Protein AF-A0A840SDU9-F1 (afdb_monomer)

Solvent-accessible surface area (backbone atoms only — not comparable to full-atom values): 4892 Å² total; per-residue (Å²): 114,55,67,61,45,43,54,52,16,51,52,32,31,54,51,10,48,53,32,27,52,52,8,48,55,42,49,67,44,90,88,57,55,72,67,46,37,51,50,10,50,51,36,24,52,50,8,48,54,37,26,53,51,13,51,48,40,54,75,46,48,86,68,77,46,76,64,54,60,53,49,53,51,49,54,51,51,51,52,51,53,48,53,52,50,52,51,53,54,53,52,67,74,77,108

Structure (mmCIF, N/CA/C/O backbone):
data_AF-A0A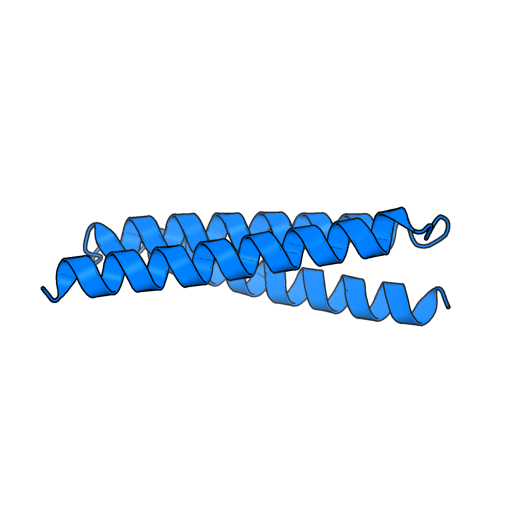840SDU9-F1
#
_entry.id   AF-A0A840SDU9-F1
#
loop_
_atom_site.group_PDB
_atom_site.id
_atom_site.type_symbol
_atom_site.label_atom_id
_atom_site.label_alt_id
_atom_site.label_comp_id
_atom_site.label_asym_id
_atom_site.label_entity_id
_atom_site.label_seq_id
_atom_site.pdbx_PDB_ins_code
_atom_site.Cartn_x
_atom_site.Cartn_y
_atom_site.Cartn_z
_atom_site.occupancy
_atom_site.B_iso_or_equiv
_atom_site.auth_seq_id
_atom_site.auth_comp_id
_atom_site.auth_asym_id
_atom_site.auth_atom_id
_atom_site.pdbx_PDB_model_num
ATOM 1 N N . MET A 1 1 ? 15.852 7.644 -15.940 1.00 60.84 1 MET A N 1
ATOM 2 C CA . MET A 1 1 ? 14.421 7.844 -15.606 1.00 60.84 1 MET A CA 1
ATOM 3 C C . MET A 1 1 ? 13.878 6.665 -14.803 1.00 60.84 1 MET A C 1
ATOM 5 O O . MET A 1 1 ? 13.479 6.883 -13.670 1.00 60.84 1 MET A O 1
ATOM 9 N N . ALA A 1 2 ? 13.997 5.431 -15.309 1.00 63.16 2 ALA A N 1
ATOM 10 C CA . ALA A 1 2 ? 13.551 4.200 -14.641 1.00 63.16 2 ALA A CA 1
ATOM 11 C C . ALA A 1 2 ? 14.000 4.044 -13.170 1.00 63.16 2 ALA A C 1
ATOM 13 O O . ALA A 1 2 ? 13.183 3.707 -12.320 1.00 63.16 2 ALA A O 1
ATOM 14 N N . LEU A 1 3 ? 15.258 4.369 -12.837 1.00 70.69 3 LEU A N 1
ATOM 15 C CA . LEU A 1 3 ? 15.775 4.272 -11.460 1.00 70.69 3 LEU A CA 1
ATOM 16 C C . LEU A 1 3 ? 14.961 5.102 -10.447 1.00 70.69 3 LEU A C 1
ATOM 18 O O . LEU A 1 3 ? 14.681 4.633 -9.350 1.00 70.69 3 LEU A O 1
ATOM 22 N N . LYS A 1 4 ? 14.537 6.317 -10.825 1.00 70.38 4 LYS A N 1
ATOM 23 C CA . LYS A 1 4 ? 13.759 7.204 -9.942 1.00 70.38 4 LYS A CA 1
ATOM 24 C C . LYS A 1 4 ? 12.374 6.630 -9.642 1.00 70.38 4 LYS A C 1
ATOM 26 O O . LYS A 1 4 ? 11.889 6.780 -8.526 1.00 70.38 4 LYS A O 1
ATOM 31 N N . ILE A 1 5 ? 11.764 5.953 -10.616 1.00 71.38 5 ILE A N 1
ATOM 32 C CA . ILE A 1 5 ? 10.463 5.308 -10.422 1.00 71.38 5 ILE A CA 1
ATOM 33 C C . ILE A 1 5 ? 10.596 4.085 -9.531 1.00 71.38 5 ILE A C 1
ATOM 35 O O . ILE A 1 5 ? 9.824 3.960 -8.595 1.00 71.38 5 ILE A O 1
ATOM 39 N N . ILE A 1 6 ? 11.620 3.255 -9.736 1.00 73.69 6 ILE A N 1
ATOM 40 C CA . ILE A 1 6 ? 11.871 2.102 -8.862 1.00 73.69 6 ILE A CA 1
ATOM 41 C C . ILE A 1 6 ? 12.019 2.559 -7.406 1.00 73.69 6 ILE A C 1
ATOM 43 O O . ILE A 1 6 ? 11.370 2.003 -6.527 1.00 73.69 6 ILE A O 1
ATOM 47 N N . ILE A 1 7 ? 12.808 3.609 -7.152 1.00 78.06 7 ILE A N 1
ATOM 48 C CA . ILE A 1 7 ? 12.992 4.156 -5.799 1.00 78.06 7 ILE A CA 1
ATOM 49 C C . ILE A 1 7 ? 11.659 4.661 -5.224 1.00 78.06 7 ILE A C 1
ATOM 51 O O . ILE A 1 7 ? 11.310 4.314 -4.097 1.00 78.06 7 ILE A O 1
ATOM 55 N N . GLY A 1 8 ? 10.882 5.429 -5.996 1.00 74.38 8 GLY A N 1
ATOM 56 C CA . GLY A 1 8 ? 9.572 5.925 -5.558 1.00 74.38 8 GLY A CA 1
ATOM 57 C C . GLY A 1 8 ? 8.564 4.806 -5.280 1.00 74.38 8 GLY A C 1
ATOM 58 O O . GLY A 1 8 ? 7.834 4.854 -4.292 1.00 74.38 8 GLY A O 1
ATOM 59 N N . SER A 1 9 ? 8.556 3.765 -6.108 1.00 76.62 9 SER A N 1
ATOM 60 C CA . SER A 1 9 ? 7.693 2.601 -5.943 1.00 76.62 9 SER A CA 1
ATOM 61 C C . SER A 1 9 ? 8.073 1.768 -4.723 1.00 76.62 9 SER A C 1
ATOM 63 O O . SER A 1 9 ? 7.186 1.353 -3.983 1.00 76.62 9 SER A O 1
ATOM 65 N N . VAL A 1 10 ? 9.369 1.586 -4.454 1.00 81.44 10 VAL A N 1
ATOM 66 C CA . VAL A 1 10 ? 9.842 0.912 -3.236 1.00 81.44 10 VAL A CA 1
ATOM 67 C C . VAL A 1 10 ? 9.383 1.668 -1.993 1.00 81.44 10 VAL A C 1
ATOM 69 O O . VAL A 1 10 ? 8.835 1.035 -1.098 1.00 81.44 10 VAL A O 1
ATOM 72 N N . ILE A 1 11 ? 9.507 3.002 -1.967 1.00 80.25 11 ILE A N 1
ATOM 73 C CA . ILE A 1 11 ? 9.013 3.842 -0.858 1.00 80.25 11 ILE A CA 1
ATOM 74 C C . ILE A 1 11 ? 7.501 3.662 -0.661 1.00 80.25 11 ILE A C 1
ATOM 76 O O . ILE A 1 11 ? 7.028 3.536 0.466 1.00 80.25 11 ILE A O 1
ATOM 80 N N . PHE A 1 12 ? 6.730 3.612 -1.749 1.00 79.81 12 PHE A N 1
ATOM 81 C CA . PHE A 1 12 ? 5.286 3.374 -1.685 1.00 79.81 12 PHE A CA 1
ATOM 82 C C . PHE A 1 12 ? 4.940 1.998 -1.110 1.00 79.81 12 PHE A C 1
ATOM 84 O O . PHE A 1 12 ? 4.008 1.891 -0.315 1.00 79.81 12 PHE A O 1
ATOM 91 N N . ILE A 1 13 ? 5.703 0.959 -1.454 1.00 82.19 13 ILE A N 1
ATOM 92 C CA . ILE A 1 13 ? 5.527 -0.379 -0.880 1.00 82.19 13 ILE A CA 1
ATOM 93 C C . ILE A 1 13 ? 5.816 -0.357 0.623 1.00 82.19 13 ILE A C 1
ATOM 95 O O . ILE A 1 13 ? 5.012 -0.880 1.395 1.00 82.19 13 ILE A O 1
ATOM 99 N N . THR A 1 14 ? 6.911 0.273 1.064 1.00 84.44 14 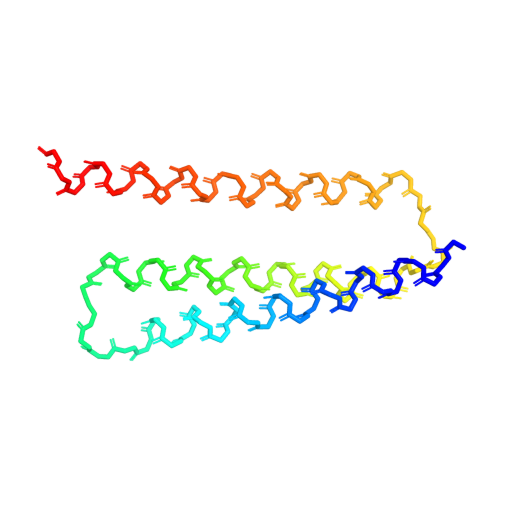THR A N 1
ATOM 100 C CA . THR A 1 14 ? 7.240 0.363 2.496 1.00 84.44 14 THR A CA 1
ATOM 101 C C . THR A 1 14 ? 6.189 1.144 3.272 1.00 84.44 14 THR A C 1
ATOM 103 O O . THR A 1 14 ? 5.735 0.679 4.316 1.00 84.44 14 THR A O 1
ATOM 106 N N . VAL A 1 15 ? 5.745 2.295 2.762 1.00 83.69 15 VAL A N 1
ATOM 107 C CA . VAL A 1 15 ? 4.683 3.086 3.402 1.00 83.69 15 VAL A CA 1
ATOM 108 C C . VAL A 1 15 ? 3.365 2.307 3.421 1.00 83.69 15 VAL A C 1
ATOM 110 O O . VAL A 1 15 ? 2.717 2.235 4.463 1.00 83.69 15 VAL A O 1
ATOM 113 N N . GLY A 1 16 ? 2.992 1.657 2.316 1.00 83.50 16 GLY A N 1
ATOM 114 C CA . GLY A 1 16 ? 1.796 0.816 2.235 1.00 83.50 16 GLY A CA 1
ATOM 115 C C . GLY A 1 16 ? 1.807 -0.327 3.253 1.00 83.50 16 GLY A C 1
ATOM 116 O O . GLY A 1 16 ? 0.811 -0.545 3.942 1.00 83.50 16 GLY A O 1
ATOM 117 N N . LEU A 1 17 ? 2.955 -0.993 3.428 1.00 86.88 17 LEU A N 1
ATOM 118 C CA . LEU A 1 17 ? 3.149 -2.023 4.453 1.00 86.88 17 LEU A CA 1
ATOM 119 C C . LEU A 1 17 ? 2.955 -1.469 5.867 1.00 86.88 17 LEU A C 1
ATOM 121 O O . LEU A 1 17 ? 2.228 -2.069 6.657 1.00 86.88 17 LEU A O 1
ATOM 125 N N . ILE A 1 18 ? 3.546 -0.311 6.178 1.00 86.31 18 ILE A N 1
ATOM 126 C CA . ILE A 1 18 ? 3.393 0.338 7.489 1.00 86.31 18 ILE A CA 1
ATOM 127 C C . ILE A 1 18 ? 1.917 0.657 7.760 1.00 86.31 18 ILE A C 1
ATOM 129 O O . ILE A 1 18 ? 1.412 0.362 8.847 1.00 86.31 18 ILE A O 1
ATOM 133 N N . PHE A 1 19 ? 1.196 1.199 6.776 1.00 85.62 19 PHE A N 1
ATOM 134 C CA . PHE A 1 19 ? -0.236 1.489 6.899 1.00 85.62 19 PHE A CA 1
ATOM 135 C C . PHE A 1 19 ? -1.079 0.221 7.073 1.00 85.62 19 PHE A C 1
ATOM 137 O O . PHE A 1 19 ? -1.966 0.199 7.927 1.00 85.62 19 PHE A O 1
ATOM 144 N N . CYS A 1 20 ? -0.784 -0.852 6.331 1.00 85.38 20 CYS A N 1
ATOM 145 C CA . CYS A 1 20 ? -1.445 -2.145 6.506 1.00 85.38 20 CYS A CA 1
ATOM 146 C C . CYS A 1 20 ? -1.231 -2.702 7.914 1.00 85.38 20 CYS A C 1
ATOM 148 O O . CYS A 1 20 ? -2.202 -3.061 8.576 1.00 85.38 20 CYS A O 1
ATOM 150 N N . ILE A 1 21 ? 0.014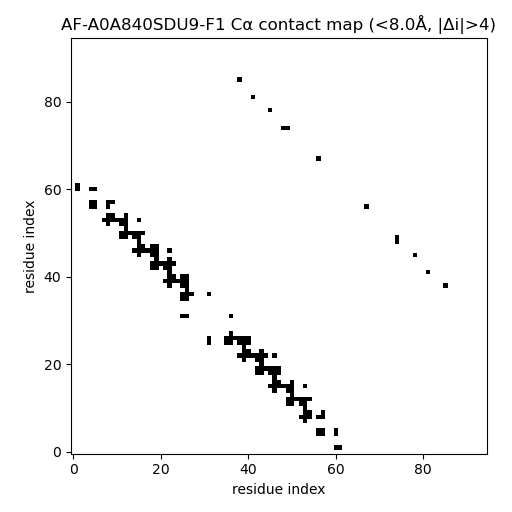 -2.743 8.394 1.00 87.81 21 ILE A N 1
ATOM 151 C CA . ILE A 1 21 ? 0.349 -3.264 9.726 1.00 87.81 21 ILE A CA 1
ATOM 152 C C . ILE A 1 21 ? -0.356 -2.437 10.804 1.00 87.81 21 ILE A C 1
ATOM 154 O O . ILE A 1 21 ? -1.044 -2.991 11.660 1.00 87.81 21 ILE A O 1
ATOM 158 N N . THR A 1 22 ? -0.269 -1.109 10.717 1.00 82.31 22 THR A N 1
ATOM 159 C CA . THR A 1 22 ? -0.906 -0.195 11.676 1.00 82.31 22 THR A CA 1
ATOM 160 C C . THR A 1 22 ? -2.430 -0.345 11.665 1.00 82.31 22 THR A C 1
ATOM 162 O O . THR A 1 22 ? -3.052 -0.457 12.721 1.00 82.31 22 THR A O 1
ATOM 165 N N . GLY A 1 23 ? -3.044 -0.424 10.481 1.00 82.56 23 GLY A N 1
ATOM 166 C CA . GLY A 1 23 ? -4.481 -0.648 10.323 1.00 82.56 23 GLY A CA 1
ATOM 167 C C . GLY A 1 23 ? -4.943 -1.997 10.878 1.00 82.56 23 GLY A C 1
ATOM 168 O O . GLY A 1 23 ? -5.998 -2.079 11.509 1.00 82.56 23 GLY A O 1
ATOM 169 N N . MET A 1 24 ? -4.133 -3.046 10.714 1.00 85.19 24 MET A N 1
ATOM 170 C CA . MET A 1 24 ? -4.425 -4.382 11.233 1.00 85.19 24 MET A CA 1
ATOM 171 C C . MET A 1 24 ? -4.308 -4.442 12.763 1.00 85.19 24 MET A C 1
ATOM 173 O O . MET A 1 24 ? -5.184 -5.006 13.417 1.00 85.19 24 MET A O 1
ATOM 177 N N . ILE A 1 25 ? -3.282 -3.805 13.343 1.00 84.94 25 ILE A N 1
ATOM 178 C CA . ILE A 1 25 ? -3.108 -3.676 14.802 1.00 84.94 25 ILE A CA 1
ATOM 179 C C . ILE A 1 25 ? -4.275 -2.905 15.418 1.00 84.94 25 ILE A C 1
ATOM 181 O O . ILE A 1 25 ? -4.804 -3.310 16.459 1.00 84.94 25 ILE A O 1
ATOM 185 N N . LEU A 1 26 ? -4.699 -1.820 14.761 1.00 80.31 26 LEU A N 1
ATOM 186 C CA . LEU A 1 26 ? -5.877 -1.073 15.173 1.00 80.31 26 LEU A CA 1
ATOM 187 C C . LEU A 1 26 ? -7.101 -2.002 15.128 1.00 80.31 26 LEU A C 1
ATOM 189 O O . LEU A 1 26 ? -7.687 -2.295 16.159 1.00 80.31 26 LEU A O 1
ATOM 193 N N . LYS A 1 27 ? -7.420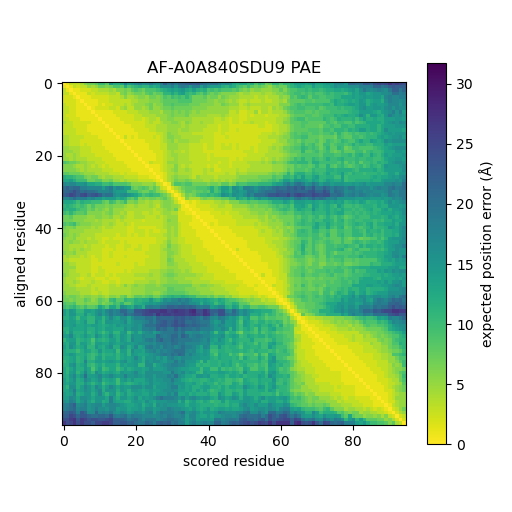 -2.598 13.978 1.00 76.06 27 LYS A N 1
ATOM 194 C CA . LYS A 1 27 ? -8.608 -3.452 13.809 1.00 76.06 27 LYS A CA 1
ATOM 195 C C . LYS A 1 27 ? -8.711 -4.623 14.808 1.00 76.06 27 LYS A C 1
ATOM 197 O O . LYS A 1 27 ? -9.827 -4.973 15.194 1.00 76.06 27 LYS A O 1
ATOM 202 N N . THR A 1 28 ? -7.587 -5.235 15.187 1.00 78.31 28 THR A N 1
ATOM 203 C CA . THR A 1 28 ? -7.532 -6.459 16.015 1.00 78.31 28 THR A CA 1
ATOM 204 C C . THR A 1 28 ? -7.450 -6.190 17.522 1.00 78.31 28 THR A C 1
ATOM 206 O O . THR A 1 28 ? -7.699 -7.091 18.321 1.00 78.31 28 THR A O 1
ATOM 209 N N . SER A 1 29 ? -7.140 -4.966 17.954 1.00 76.44 29 SER A N 1
ATOM 210 C CA . SER A 1 29 ? -7.025 -4.661 19.385 1.00 76.44 29 SER A CA 1
ATOM 211 C C . SER A 1 29 ? -8.380 -4.762 20.104 1.00 76.44 29 SER A C 1
ATOM 213 O O . SE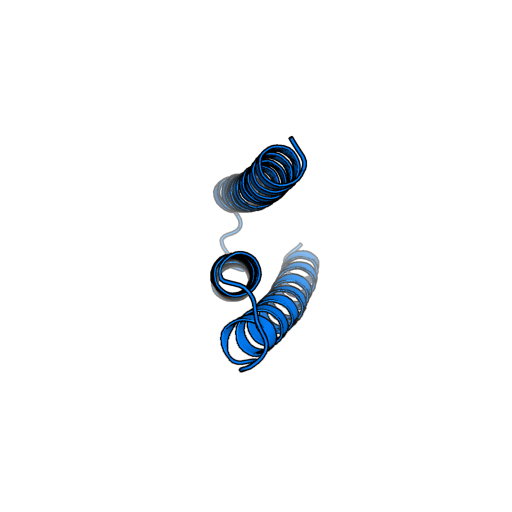R A 1 29 ? -9.306 -4.002 19.828 1.00 76.44 29 SER A O 1
ATOM 215 N N . SER A 1 30 ? -8.483 -5.674 21.077 1.00 54.41 30 SER A N 1
ATOM 216 C CA . SER A 1 30 ? -9.738 -6.022 21.773 1.00 54.41 30 SER A CA 1
ATOM 217 C C . SER A 1 30 ? -10.334 -4.908 22.645 1.00 54.41 30 SER A C 1
ATOM 219 O O . SER A 1 30 ? -11.498 -4.988 23.024 1.00 54.41 30 SER A O 1
ATOM 221 N N . LYS A 1 31 ? -9.568 -3.849 22.937 1.00 69.00 31 LYS A N 1
ATOM 222 C CA . LYS A 1 31 ? -9.991 -2.694 23.754 1.00 69.00 31 LYS A CA 1
ATOM 223 C C . LYS A 1 31 ? -10.526 -1.506 22.940 1.00 69.00 31 LYS A C 1
ATOM 225 O O . LYS A 1 31 ? -10.576 -0.389 23.445 1.00 69.00 31 LYS A O 1
ATOM 230 N N . GLN A 1 32 ? -10.874 -1.700 21.669 1.00 63.84 32 GLN A N 1
ATOM 231 C CA . GLN A 1 32 ? -11.181 -0.586 20.773 1.00 63.84 32 GLN A CA 1
ATOM 232 C C . GLN A 1 32 ? -12.667 -0.243 20.651 1.00 63.84 32 GLN A C 1
ATOM 234 O O . GLN A 1 32 ? -13.497 -1.084 20.315 1.00 63.84 32 GLN A O 1
ATOM 239 N N . ASN A 1 33 ? -12.971 1.049 20.810 1.00 74.06 33 ASN A N 1
ATOM 240 C CA . ASN A 1 33 ? -14.263 1.643 20.461 1.00 74.06 33 ASN A CA 1
ATOM 241 C C . ASN A 1 33 ? -14.605 1.399 18.980 1.00 74.06 33 ASN A C 1
ATOM 243 O O . ASN A 1 33 ? -13.712 1.324 18.131 1.00 74.06 33 ASN A O 1
ATOM 247 N N . ALA A 1 34 ? -15.901 1.369 18.643 1.00 74.88 34 ALA A N 1
ATOM 248 C CA . ALA A 1 34 ? -16.385 1.161 17.271 1.00 74.88 34 ALA A CA 1
ATOM 249 C C . ALA A 1 34 ? -15.723 2.104 16.245 1.00 74.88 34 ALA A C 1
ATOM 251 O O . ALA A 1 34 ? -15.382 1.684 15.139 1.00 74.88 34 ALA A O 1
ATOM 252 N N . ALA A 1 35 ? -15.458 3.354 16.640 1.00 70.25 35 ALA A N 1
ATOM 253 C CA . ALA A 1 35 ? -14.734 4.327 15.825 1.00 70.25 35 ALA A CA 1
ATOM 254 C C . ALA A 1 35 ? -13.313 3.858 15.463 1.00 70.25 35 ALA A C 1
ATOM 256 O O . ALA A 1 35 ? -12.899 3.978 14.316 1.00 70.25 35 ALA A O 1
ATOM 257 N N . SER A 1 36 ? -12.588 3.262 16.409 1.00 72.88 36 SER A N 1
ATOM 258 C CA . SER A 1 36 ? -11.211 2.814 16.197 1.00 72.88 36 SER A CA 1
ATOM 259 C C . SER A 1 36 ? -11.132 1.574 15.296 1.00 72.88 36 SER A C 1
ATOM 261 O O . SER A 1 36 ? -10.242 1.483 14.451 1.00 72.88 36 SER A O 1
ATOM 263 N N . LYS A 1 37 ? -12.129 0.680 15.361 1.00 74.88 37 LYS A N 1
ATOM 264 C CA . LYS A 1 37 ? -12.245 -0.470 14.445 1.00 74.88 37 LYS A CA 1
ATOM 265 C C . LYS A 1 37 ? -12.513 -0.034 12.997 1.00 74.88 37 LYS A C 1
ATOM 267 O O . LYS A 1 37 ? -11.952 -0.604 12.055 1.00 74.88 37 LYS A O 1
ATOM 272 N N . ILE A 1 38 ? -13.345 0.996 12.819 1.00 78.75 38 ILE A N 1
ATOM 273 C CA . ILE A 1 38 ? -13.621 1.608 11.511 1.00 78.75 38 ILE A CA 1
ATOM 274 C C . ILE A 1 38 ? -12.356 2.285 10.974 1.00 78.75 38 ILE A C 1
ATOM 276 O O . ILE A 1 38 ? -11.944 1.991 9.854 1.00 78.75 38 ILE A O 1
ATOM 280 N N . THR A 1 39 ? -11.690 3.113 11.783 1.00 76.94 39 THR A N 1
ATOM 281 C CA . THR A 1 39 ? -10.434 3.775 11.400 1.00 76.94 39 THR A CA 1
ATOM 282 C C . THR A 1 39 ? -9.348 2.766 11.034 1.00 76.94 39 THR A C 1
ATOM 284 O O . THR A 1 39 ? -8.698 2.930 10.006 1.00 76.94 39 THR A O 1
ATOM 287 N N . GLY A 1 40 ? -9.191 1.683 11.803 1.00 79.38 40 GLY A N 1
ATOM 288 C CA . GLY A 1 40 ? -8.239 0.613 11.494 1.00 79.38 40 GLY A CA 1
ATOM 289 C C . GLY A 1 40 ? -8.531 -0.080 10.161 1.00 79.38 40 GLY A C 1
ATOM 290 O O . GLY A 1 40 ? -7.622 -0.311 9.368 1.00 79.38 40 GLY A O 1
ATOM 291 N N . THR A 1 41 ? -9.809 -0.338 9.863 1.00 81.06 41 THR A N 1
ATOM 292 C CA . THR A 1 41 ? -10.222 -0.921 8.574 1.00 81.06 41 THR A CA 1
ATOM 293 C C . THR A 1 41 ? -9.911 0.017 7.408 1.00 81.06 41 THR A C 1
ATOM 295 O O . THR A 1 41 ? -9.402 -0.434 6.387 1.00 81.06 41 THR A O 1
ATOM 298 N N . ILE A 1 42 ? -10.155 1.319 7.573 1.00 80.31 42 ILE A N 1
ATOM 299 C CA . ILE A 1 42 ? -9.851 2.340 6.563 1.00 80.31 42 ILE A CA 1
ATOM 300 C C . ILE A 1 42 ? -8.335 2.451 6.338 1.00 80.31 42 ILE A C 1
ATOM 302 O O . ILE A 1 42 ? -7.885 2.412 5.196 1.00 80.31 42 ILE A O 1
ATOM 306 N N . PHE A 1 43 ? -7.538 2.520 7.409 1.00 81.88 43 PHE A N 1
ATOM 307 C CA . PHE A 1 43 ? -6.071 2.545 7.330 1.00 81.88 43 PHE A CA 1
ATOM 308 C C . PHE A 1 43 ? -5.508 1.311 6.622 1.00 81.88 43 PHE A C 1
ATOM 310 O O . PHE A 1 43 ? -4.610 1.432 5.790 1.00 81.88 43 PHE A O 1
ATOM 317 N N . TYR A 1 44 ? -6.065 0.134 6.910 1.00 83.12 44 TYR A N 1
ATOM 318 C CA . TYR A 1 44 ? -5.683 -1.104 6.239 1.00 83.12 44 TYR A CA 1
ATOM 319 C C . TYR A 1 44 ? -5.974 -1.050 4.732 1.00 83.12 44 TYR A C 1
ATOM 321 O O . TYR A 1 44 ? -5.130 -1.439 3.927 1.00 83.12 44 TYR A O 1
ATOM 329 N N . LEU A 1 45 ? -7.141 -0.523 4.350 1.00 82.25 45 LEU A N 1
ATOM 330 C CA . LEU A 1 45 ? -7.560 -0.378 2.954 1.00 82.25 45 LEU A CA 1
ATOM 331 C C . LEU A 1 45 ? -6.651 0.595 2.185 1.00 82.25 45 LEU A C 1
ATOM 333 O O . LEU A 1 45 ? -6.232 0.291 1.070 1.00 82.25 45 LEU A O 1
ATOM 337 N N . ILE A 1 46 ? -6.270 1.717 2.808 1.00 81.88 46 ILE A N 1
ATOM 338 C CA . ILE A 1 46 ? -5.281 2.656 2.250 1.00 81.88 46 ILE A CA 1
ATOM 339 C C . ILE A 1 46 ? -3.938 1.971 2.056 1.00 81.88 46 ILE A C 1
ATOM 341 O O . ILE A 1 46 ? -3.344 2.079 0.983 1.00 81.88 46 ILE A O 1
ATOM 345 N N . GLY A 1 47 ? -3.456 1.283 3.094 1.00 81.62 47 GLY A N 1
ATOM 346 C CA . GLY A 1 47 ? -2.188 0.569 3.044 1.00 81.62 47 GLY A CA 1
ATOM 347 C C . GLY A 1 47 ? -2.160 -0.409 1.877 1.00 81.62 47 GLY A C 1
ATOM 348 O O . GLY A 1 47 ? -1.223 -0.381 1.085 1.00 81.62 47 GLY A O 1
ATOM 349 N N . ALA A 1 48 ? -3.240 -1.173 1.694 1.00 82.19 48 ALA A N 1
ATOM 350 C CA . ALA A 1 48 ? -3.361 -2.148 0.618 1.00 82.19 48 ALA A CA 1
ATOM 351 C C . ALA A 1 48 ? -3.333 -1.485 -0.768 1.00 82.19 48 ALA A C 1
ATOM 353 O O . ALA A 1 48 ? -2.576 -1.918 -1.633 1.00 82.19 48 ALA A O 1
ATOM 354 N N . ILE A 1 49 ? -4.089 -0.399 -0.974 1.00 82.00 49 ILE A N 1
ATOM 355 C CA . ILE A 1 49 ? -4.092 0.347 -2.245 1.00 82.00 49 ILE A CA 1
ATOM 356 C C . ILE A 1 49 ? -2.708 0.937 -2.537 1.00 82.00 49 ILE A C 1
ATOM 358 O O . ILE A 1 49 ? -2.214 0.846 -3.662 1.00 82.00 49 ILE A O 1
ATOM 362 N N . THR A 1 50 ? -2.063 1.518 -1.526 1.00 83.38 50 THR A N 1
ATOM 363 C CA . THR A 1 50 ? -0.731 2.131 -1.644 1.00 83.38 50 THR A CA 1
ATOM 364 C C . THR A 1 50 ? 0.322 1.079 -1.993 1.00 83.38 50 THR A C 1
ATOM 366 O O . THR A 1 50 ? 1.168 1.302 -2.859 1.00 83.38 50 THR A O 1
ATOM 369 N N . LEU A 1 51 ? 0.221 -0.100 -1.379 1.00 82.56 51 LEU A N 1
ATOM 370 C CA . LEU A 1 51 ? 1.104 -1.238 -1.605 1.00 82.56 51 LEU A CA 1
ATOM 371 C C . LEU A 1 51 ? 0.925 -1.806 -3.020 1.00 82.56 51 LEU A C 1
ATOM 373 O O . LEU A 1 51 ? 1.911 -1.959 -3.738 1.00 82.56 51 LEU A O 1
ATOM 377 N N . ILE A 1 52 ? -0.318 -2.029 -3.462 1.00 83.19 52 ILE A N 1
ATOM 378 C CA . ILE A 1 52 ? -0.631 -2.462 -4.836 1.00 83.19 52 ILE A CA 1
ATOM 379 C C . ILE A 1 52 ? -0.093 -1.450 -5.850 1.00 83.19 52 ILE A C 1
ATOM 381 O O . ILE A 1 52 ? 0.532 -1.829 -6.837 1.00 83.19 52 ILE A O 1
ATOM 385 N N . SER A 1 53 ? -0.273 -0.158 -5.584 1.00 77.25 53 SER A N 1
ATOM 386 C CA . SER A 1 53 ? 0.217 0.912 -6.457 1.00 77.25 53 SER A CA 1
ATOM 387 C C . SER A 1 53 ? 1.742 0.930 -6.557 1.00 77.25 53 SER A C 1
ATOM 389 O O . SER A 1 53 ? 2.293 1.105 -7.643 1.00 77.25 53 SER A O 1
ATOM 391 N N . GLY A 1 54 ? 2.436 0.697 -5.440 1.00 77.31 54 GLY A N 1
ATOM 392 C CA . GLY A 1 54 ? 3.885 0.535 -5.422 1.00 77.31 54 GLY A CA 1
ATOM 393 C C . GLY A 1 54 ? 4.346 -0.678 -6.237 1.00 77.31 54 GLY A C 1
ATOM 394 O O . GLY A 1 54 ? 5.257 -0.550 -7.051 1.00 77.31 54 GLY A O 1
ATOM 395 N N . ILE A 1 55 ? 3.679 -1.830 -6.102 1.00 81.62 55 ILE A N 1
ATOM 396 C CA . ILE A 1 55 ? 3.981 -3.035 -6.897 1.00 81.62 55 ILE A CA 1
ATOM 397 C C . ILE A 1 55 ? 3.786 -2.765 -8.394 1.00 81.62 55 ILE A C 1
ATOM 399 O O . ILE A 1 55 ? 4.672 -3.069 -9.196 1.00 81.62 55 ILE A O 1
ATOM 403 N N . LEU A 1 56 ? 2.669 -2.139 -8.774 1.00 77.50 56 LEU A N 1
ATOM 404 C CA . LEU A 1 56 ? 2.386 -1.777 -10.164 1.00 77.50 56 L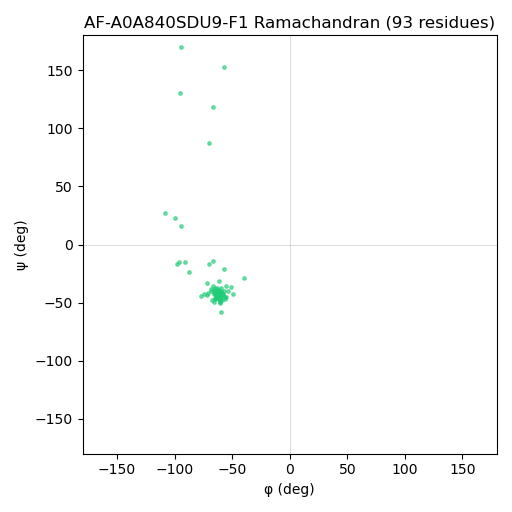EU A CA 1
ATOM 405 C C . LEU A 1 56 ? 3.455 -0.833 -10.733 1.00 77.50 56 LEU A C 1
ATOM 407 O O . LEU A 1 56 ? 3.897 -1.026 -11.863 1.00 77.50 56 LEU A O 1
ATOM 411 N N . GLY A 1 57 ? 3.942 0.129 -9.947 1.00 72.81 57 GLY A N 1
ATOM 412 C CA . GLY A 1 57 ? 5.030 1.016 -10.367 1.00 72.81 57 GLY A CA 1
ATOM 413 C C . GLY A 1 57 ? 6.348 0.286 -10.670 1.00 72.81 57 GLY A C 1
ATOM 414 O O . GLY A 1 57 ? 7.075 0.689 -11.579 1.00 72.81 57 GLY A O 1
ATOM 415 N N . ILE A 1 58 ? 6.633 -0.827 -9.981 1.00 76.62 58 ILE A N 1
ATOM 416 C CA . ILE A 1 58 ? 7.799 -1.680 -10.272 1.00 76.62 58 ILE A CA 1
ATOM 417 C C . ILE A 1 58 ? 7.555 -2.547 -11.512 1.00 76.62 58 ILE A C 1
ATOM 419 O O . ILE A 1 58 ? 8.441 -2.645 -12.366 1.00 76.62 58 ILE A O 1
ATOM 423 N N . CYS A 1 59 ? 6.375 -3.164 -11.629 1.00 76.00 59 CYS A N 1
ATOM 424 C CA . CYS A 1 59 ? 6.026 -4.034 -12.757 1.00 76.00 59 CYS A CA 1
ATOM 425 C C . CYS A 1 59 ? 5.990 -3.275 -14.091 1.00 76.00 59 CYS A C 1
ATOM 427 O O . CYS A 1 59 ? 6.527 -3.758 -15.083 1.00 76.00 59 CYS A O 1
ATOM 429 N N . PHE A 1 60 ? 5.438 -2.060 -14.105 1.00 73.31 60 PHE A N 1
ATOM 430 C CA . PHE A 1 60 ? 5.268 -1.244 -15.313 1.00 73.31 60 PHE A CA 1
ATOM 431 C C . PHE A 1 60 ? 6.352 -0.164 -15.476 1.00 73.31 60 PHE A C 1
ATOM 433 O O . PHE A 1 60 ? 6.170 0.815 -16.200 1.00 73.31 60 PHE A O 1
ATOM 440 N N . LYS A 1 61 ? 7.520 -0.347 -14.843 1.00 66.50 61 LYS A N 1
ATOM 441 C CA . LYS A 1 61 ? 8.624 0.635 -14.812 1.00 66.50 61 LYS A CA 1
ATOM 442 C C . LYS A 1 61 ? 9.156 1.078 -16.185 1.00 66.50 61 LYS A C 1
ATOM 444 O O . LYS A 1 61 ? 9.804 2.119 -16.276 1.00 66.50 61 LYS A O 1
ATOM 449 N N . ASN A 1 62 ? 8.928 0.283 -17.231 1.00 66.00 62 ASN A N 1
ATOM 450 C CA . ASN A 1 62 ? 9.385 0.568 -18.594 1.00 66.00 62 ASN A CA 1
ATOM 451 C C . ASN A 1 62 ? 8.318 1.245 -19.471 1.00 66.00 62 ASN A C 1
ATOM 453 O O . ASN A 1 62 ? 8.679 1.825 -20.487 1.00 66.00 62 ASN A O 1
ATOM 457 N N . GLU A 1 63 ? 7.040 1.237 -19.076 1.00 64.25 63 GLU A N 1
ATOM 458 C CA . GLU A 1 63 ? 5.920 1.763 -19.882 1.00 64.25 63 GLU A CA 1
ATOM 459 C C . GLU A 1 63 ? 5.338 3.068 -19.328 1.00 64.25 63 GLU A C 1
ATOM 461 O O . GLU A 1 63 ? 4.161 3.383 -19.511 1.00 64.25 63 GLU A O 1
ATOM 466 N N . ILE A 1 64 ? 6.163 3.838 -18.617 1.00 58.50 64 ILE A N 1
ATOM 467 C CA . ILE A 1 64 ? 5.728 5.002 -17.840 1.00 58.50 64 ILE A CA 1
ATOM 468 C C . ILE A 1 64 ? 5.294 6.124 -18.780 1.00 58.50 64 ILE A C 1
ATOM 470 O O . ILE A 1 64 ? 6.049 7.011 -19.172 1.00 58.50 64 ILE A O 1
ATOM 474 N N . THR A 1 65 ? 4.024 6.044 -19.134 1.00 61.41 65 THR A N 1
ATOM 475 C CA . THR A 1 65 ? 3.238 6.987 -19.910 1.00 61.41 65 THR A CA 1
ATOM 476 C C . THR A 1 65 ? 2.488 7.921 -18.954 1.00 61.41 65 THR A C 1
ATOM 478 O O . THR A 1 65 ? 2.452 7.694 -17.740 1.00 61.41 65 THR A O 1
ATOM 481 N N . ARG A 1 66 ? 1.874 8.992 -19.491 1.00 59.28 66 ARG A N 1
ATOM 482 C CA . ARG A 1 66 ? 1.001 9.960 -18.774 1.00 59.28 66 ARG A CA 1
ATOM 483 C C . ARG A 1 66 ? 0.057 9.312 -17.741 1.00 59.28 66 ARG A C 1
ATOM 485 O O . ARG A 1 66 ? -0.271 9.935 -16.734 1.00 59.28 66 ARG A O 1
ATOM 492 N N . THR A 1 67 ? -0.325 8.065 -17.978 1.00 56.84 67 THR A N 1
ATOM 493 C CA . THR A 1 67 ? -1.136 7.183 -17.138 1.00 56.84 67 THR A CA 1
ATOM 494 C C . THR A 1 67 ? -0.605 7.027 -15.709 1.00 56.84 67 THR A C 1
ATOM 496 O O . THR A 1 67 ? -1.386 7.072 -14.765 1.00 56.84 67 THR A O 1
ATOM 499 N N . VAL A 1 68 ? 0.714 6.916 -15.504 1.00 61.66 68 VAL A N 1
ATOM 500 C CA . VAL A 1 68 ? 1.297 6.756 -14.155 1.00 61.66 68 VAL A CA 1
ATOM 501 C C . VAL A 1 68 ? 1.126 8.032 -13.331 1.00 61.66 68 VAL A C 1
ATOM 503 O O . VAL A 1 68 ? 0.788 7.969 -12.153 1.00 61.66 68 VAL A O 1
ATOM 506 N N . LEU A 1 69 ? 1.276 9.203 -13.957 1.00 62.41 69 LEU A N 1
ATOM 507 C CA . LEU A 1 69 ? 1.072 10.492 -13.291 1.00 62.41 69 LEU A CA 1
ATOM 508 C C . LEU A 1 69 ? -0.390 10.668 -12.844 1.00 62.41 69 LEU A C 1
ATOM 510 O O . LEU A 1 69 ? -0.652 11.132 -11.736 1.00 62.41 69 LEU A O 1
ATOM 514 N N . GLN A 1 70 ? -1.338 10.243 -13.686 1.00 61.88 70 GLN A N 1
ATOM 515 C CA . GLN A 1 70 ? -2.764 10.219 -13.350 1.00 61.88 70 GLN A CA 1
ATOM 516 C C . GLN A 1 70 ? -3.064 9.232 -12.216 1.00 61.88 70 GLN A C 1
ATOM 518 O O . GLN A 1 70 ? -3.860 9.543 -11.334 1.00 61.88 70 GLN A O 1
ATOM 523 N N . PHE A 1 71 ? -2.385 8.084 -12.186 1.00 65.88 71 PHE A N 1
ATOM 524 C CA . PHE A 1 71 ? -2.544 7.087 -11.128 1.00 65.88 71 PHE A CA 1
ATOM 525 C C . PHE A 1 71 ? -2.062 7.608 -9.766 1.00 65.88 71 PHE A C 1
ATOM 527 O O . PHE A 1 71 ? -2.757 7.468 -8.763 1.00 65.88 71 PHE A O 1
ATOM 534 N N . TYR A 1 72 ? -0.916 8.296 -9.733 1.00 66.94 72 TYR A N 1
ATOM 535 C CA . TYR A 1 72 ? -0.426 8.961 -8.522 1.00 66.94 72 TYR A CA 1
ATOM 536 C C . TYR A 1 72 ? -1.355 10.087 -8.054 1.00 66.94 72 TYR A C 1
ATOM 538 O O . TYR A 1 72 ? -1.615 10.198 -6.856 1.00 66.94 72 TYR A O 1
ATOM 546 N N . ALA A 1 73 ? -1.901 10.881 -8.980 1.00 65.06 73 ALA A N 1
ATOM 547 C CA . ALA A 1 73 ? -2.901 11.894 -8.652 1.00 65.06 73 ALA A CA 1
ATOM 548 C C . ALA A 1 73 ? -4.166 11.266 -8.045 1.00 65.06 73 ALA A C 1
ATOM 550 O O . ALA A 1 73 ? -4.706 11.797 -7.077 1.00 65.06 73 ALA A O 1
ATOM 551 N N . LEU A 1 74 ? -4.593 10.105 -8.555 1.00 66.19 74 LEU A N 1
ATOM 552 C CA . LEU A 1 74 ? -5.738 9.362 -8.035 1.00 66.19 74 LEU A CA 1
ATOM 553 C C . LEU A 1 74 ? -5.488 8.861 -6.605 1.00 66.19 74 LEU A C 1
ATOM 555 O O . LEU A 1 74 ? -6.327 9.061 -5.731 1.00 66.19 74 LEU A O 1
ATOM 559 N N . ILE A 1 75 ? -4.317 8.274 -6.340 1.00 69.44 75 ILE A N 1
ATOM 560 C CA . ILE A 1 75 ? -3.932 7.823 -4.992 1.00 69.44 75 ILE A CA 1
ATOM 561 C C . ILE A 1 75 ? -3.906 9.003 -4.020 1.00 69.44 75 ILE A C 1
ATOM 563 O O . ILE A 1 75 ? -4.412 8.899 -2.904 1.00 69.44 75 ILE A O 1
ATOM 567 N N . TYR A 1 76 ? -3.365 10.143 -4.449 1.00 70.44 76 TYR A N 1
ATOM 568 C CA . TYR A 1 76 ? -3.325 11.350 -3.629 1.00 70.44 76 TYR A CA 1
ATOM 569 C C . TYR A 1 76 ? -4.735 11.869 -3.302 1.00 70.44 76 TYR A C 1
ATOM 571 O O . TYR A 1 76 ? -5.022 12.212 -2.154 1.00 70.44 76 TYR A O 1
ATOM 579 N N . LEU A 1 77 ? -5.646 11.846 -4.280 1.00 73.19 77 LEU A N 1
ATOM 580 C CA . LEU A 1 77 ? -7.061 12.190 -4.101 1.00 73.19 77 LEU A CA 1
ATOM 581 C C . LEU A 1 77 ? -7.770 11.246 -3.121 1.00 73.19 77 LEU A C 1
ATOM 583 O O . LEU A 1 77 ? -8.558 11.695 -2.284 1.00 73.19 77 LEU A O 1
ATOM 587 N N . VAL A 1 78 ? -7.468 9.947 -3.189 1.00 72.56 78 VAL A N 1
ATOM 588 C CA . VAL A 1 78 ? -7.994 8.935 -2.263 1.00 72.56 78 VAL A CA 1
ATOM 589 C C . VAL A 1 78 ? -7.496 9.198 -0.841 1.00 72.56 78 VAL A C 1
ATOM 591 O O . VAL A 1 78 ? -8.303 9.227 0.087 1.00 72.56 78 VAL A O 1
ATOM 594 N N . ILE A 1 79 ? -6.199 9.468 -0.659 1.00 72.38 79 ILE A N 1
ATOM 595 C CA . ILE A 1 79 ? -5.625 9.796 0.654 1.00 72.38 79 ILE A CA 1
ATOM 596 C C . ILE A 1 79 ? -6.283 11.059 1.228 1.00 72.38 79 ILE A C 1
ATOM 598 O O . ILE A 1 79 ? -6.735 11.038 2.373 1.00 72.38 79 ILE A O 1
ATOM 602 N N . ILE A 1 80 ? -6.409 12.129 0.434 1.00 76.00 80 ILE A N 1
ATOM 603 C CA . ILE A 1 80 ? -7.075 13.373 0.855 1.00 76.00 80 ILE A CA 1
ATOM 604 C C . ILE A 1 80 ? -8.525 13.121 1.261 1.00 76.00 80 ILE A C 1
ATOM 606 O O . ILE A 1 80 ? -8.944 13.568 2.327 1.00 76.00 80 ILE A O 1
ATOM 610 N N . SER A 1 81 ? -9.284 12.382 0.450 1.00 74.12 81 SER A N 1
ATOM 611 C CA . SER A 1 81 ? -10.695 12.090 0.727 1.00 74.12 81 SER A CA 1
ATOM 612 C C . SER A 1 81 ? -10.860 11.348 2.051 1.00 74.12 81 SER A C 1
ATOM 614 O O . SER A 1 81 ? -11.788 11.610 2.815 1.00 74.12 81 SER A O 1
ATOM 616 N N . ILE A 1 82 ? -9.924 10.453 2.362 1.00 68.38 82 ILE A N 1
ATOM 617 C CA . ILE A 1 82 ? -9.950 9.679 3.598 1.00 68.38 82 ILE A CA 1
ATOM 618 C C . ILE A 1 82 ? -9.564 10.530 4.806 1.00 68.38 82 ILE A C 1
ATOM 620 O O . ILE A 1 82 ? -10.240 10.454 5.832 1.00 68.38 82 ILE A O 1
ATOM 624 N N . VAL A 1 83 ? -8.541 11.381 4.692 1.00 73.56 83 VAL A N 1
ATOM 625 C CA . VAL A 1 83 ? -8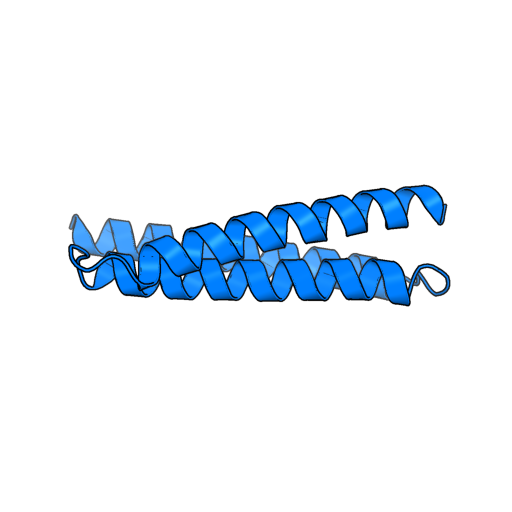.208 12.363 5.737 1.00 73.56 83 VAL A CA 1
ATOM 626 C C . VAL A 1 83 ? -9.422 13.248 6.027 1.00 73.56 83 VAL A C 1
ATOM 628 O O . VAL A 1 83 ? -9.797 13.423 7.187 1.00 73.56 83 VAL A O 1
ATOM 631 N N . PHE A 1 84 ? -10.103 13.722 4.983 1.00 75.50 84 PHE A N 1
ATOM 632 C CA . PHE A 1 84 ? -11.314 14.529 5.110 1.00 75.50 84 PHE A CA 1
ATOM 633 C C . PHE A 1 84 ? -12.448 13.772 5.818 1.00 75.50 84 PHE A C 1
ATOM 635 O O . PHE A 1 84 ? -13.125 14.309 6.700 1.00 75.50 84 PHE A O 1
ATOM 642 N N . PHE A 1 85 ? -12.630 12.492 5.489 1.00 74.25 85 PHE A N 1
ATOM 643 C CA . PHE A 1 85 ? -13.639 11.641 6.111 1.00 74.25 85 PHE A CA 1
ATOM 644 C C . PHE A 1 85 ? -13.359 11.390 7.599 1.00 74.25 85 PHE A C 1
ATOM 646 O O . PHE A 1 85 ? -14.275 11.463 8.422 1.00 74.25 85 PHE A O 1
ATOM 653 N N . ILE A 1 86 ? -12.094 11.149 7.964 1.00 72.06 86 ILE A N 1
ATOM 654 C CA . ILE A 1 86 ? -11.667 10.988 9.361 1.00 72.06 86 ILE A CA 1
ATOM 655 C C . ILE A 1 86 ? -11.922 12.279 10.144 1.00 72.06 86 ILE A C 1
ATOM 657 O O . ILE A 1 86 ? -12.507 12.221 11.226 1.00 72.06 86 ILE A O 1
ATOM 661 N N . ILE A 1 87 ? -11.560 13.439 9.588 1.00 75.94 87 ILE A N 1
ATOM 662 C CA . ILE A 1 87 ? -11.813 14.745 10.216 1.00 75.94 87 ILE A CA 1
ATOM 663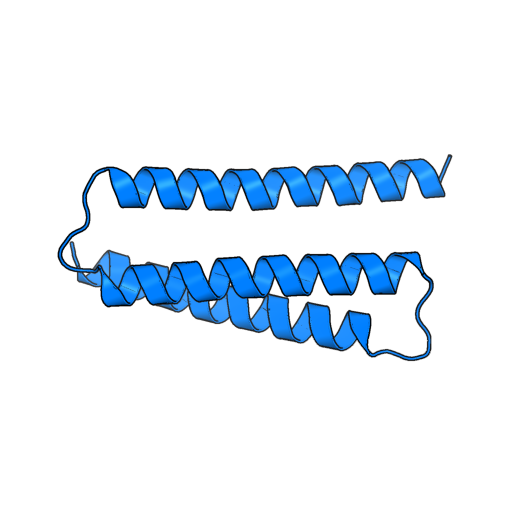 C C . ILE A 1 87 ? -13.317 14.955 10.434 1.00 75.94 87 ILE A C 1
ATOM 665 O O . ILE A 1 87 ? -13.736 15.306 11.535 1.00 75.94 87 ILE A O 1
ATOM 669 N N . THR A 1 88 ? -14.147 14.663 9.430 1.00 73.06 88 THR A N 1
ATOM 670 C CA . THR A 1 88 ? -15.607 14.835 9.528 1.00 73.06 88 THR A CA 1
ATOM 671 C C . THR A 1 88 ? -16.210 13.920 10.599 1.00 73.06 88 THR A C 1
ATOM 673 O O . THR A 1 88 ? -17.070 14.335 11.377 1.00 73.06 88 THR A O 1
ATOM 676 N N . LYS A 1 89 ? -15.736 12.671 10.689 1.00 64.31 89 LYS A N 1
ATOM 677 C CA . LYS A 1 89 ? -16.141 11.725 11.738 1.00 64.31 89 LYS A CA 1
ATOM 678 C C . LYS A 1 89 ? -15.708 12.183 13.131 1.00 64.31 89 LYS A C 1
ATOM 680 O O . LYS A 1 89 ? -16.501 12.050 14.057 1.00 64.31 89 LYS A O 1
ATOM 685 N N . LEU A 1 90 ? -14.503 12.733 13.284 1.00 64.69 90 LEU A N 1
ATOM 686 C CA . LEU A 1 90 ? -14.021 13.274 14.560 1.00 64.69 9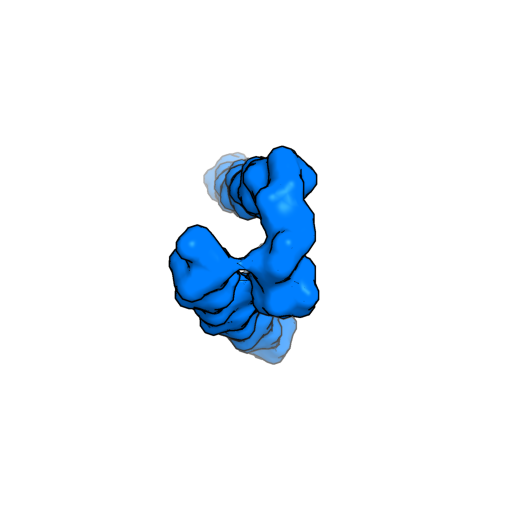0 LEU A CA 1
ATOM 687 C C . LEU A 1 90 ? -14.833 14.494 15.013 1.00 64.69 90 LEU A C 1
ATOM 689 O O . LEU A 1 90 ? -15.200 14.571 16.182 1.00 64.69 90 LEU A O 1
ATOM 693 N N . ILE A 1 91 ? -15.171 15.404 14.095 1.00 69.38 91 ILE A N 1
ATOM 694 C CA . ILE A 1 91 ? -16.023 16.568 14.389 1.00 69.38 91 ILE A CA 1
ATOM 695 C C . ILE A 1 91 ? -17.404 16.113 14.876 1.00 69.38 91 ILE A C 1
ATOM 697 O O . ILE A 1 91 ? -17.894 16.613 15.882 1.00 69.38 91 ILE A O 1
ATOM 701 N N . LYS A 1 92 ? -18.000 15.106 14.226 1.00 54.38 92 LYS A N 1
ATOM 702 C CA . LYS A 1 92 ? -19.329 14.585 14.586 1.00 54.38 92 LYS A CA 1
ATOM 703 C C . LYS A 1 92 ? -19.372 13.810 15.913 1.00 54.38 92 LYS A C 1
ATOM 705 O O . LYS A 1 92 ? -20.453 13.554 16.418 1.00 54.38 92 LYS A O 1
ATOM 710 N N . ILE A 1 93 ? -18.225 13.381 16.442 1.00 56.56 93 ILE A N 1
ATOM 711 C CA . ILE A 1 93 ? -18.127 12.721 17.759 1.00 56.56 93 ILE A CA 1
ATOM 712 C C . ILE A 1 93 ? -17.961 13.755 18.886 1.00 56.56 93 ILE A C 1
ATOM 714 O O . ILE A 1 93 ? -18.265 13.456 20.036 1.00 56.56 93 ILE A O 1
ATOM 718 N N . LYS A 1 94 ? -17.449 14.952 18.569 1.00 43.91 94 LYS A N 1
ATOM 719 C CA . LYS A 1 94 ? -17.148 16.006 19.547 1.00 43.91 94 LYS A CA 1
ATOM 720 C C . LYS A 1 94 ? -18.246 17.077 19.654 1.00 43.91 94 LYS A C 1
ATOM 722 O O . LYS A 1 94 ? -18.229 17.833 20.622 1.00 43.91 94 LYS A O 1
ATOM 727 N N . SER A 1 95 ? -19.141 17.156 18.666 1.00 43.91 95 SER A N 1
ATOM 728 C CA . SER A 1 95 ? -20.342 18.004 18.663 1.00 43.91 95 SER A CA 1
ATOM 729 C C . SER A 1 95 ? -21.568 17.226 19.108 1.00 43.91 95 SER A C 1
ATOM 731 O O . SER A 1 95 ? -22.488 17.912 19.598 1.00 43.91 95 SER A O 1
#

Mean predicted aligned error: 8.87 Å

Sequence (95 aa):
MALKIIIGSVIFITVGLIFCITGMILKTSSKQNAASKITGTIFYLIGAITLISGILGICFKNEITRTVLQFYALIYLVIISIVFFIITKLIKIKS

Secondary structure (DSSP, 8-state):
-HHHHHHHHHHHHHHHHHHHHHHHHHHH-TT--HHHHHHHHHHHHHHHHHHHHHHHHHHTTT---HHHHHHHHHHHHHHHHHHHHHHHHHHHHH-

Organism: NCBI:txid744512

Nearest PDB structures (foldseek):
  7a0g-assembly1_FFF  TM=6.944E-01  e=3.686E+00  Serratia marcescens
  3ja6-assembly1_I  TM=5.228E-01  e=9.099E+00  Escherichia coli

Foldseek 3Di:
DLVVLLVVLVVLLVQLVVLLVQLVCQLPDPPDDPLSNVVSVLSNVLSVLSNVLSVVSNVCSPVDDVVNVVVVVVNVVSVVVVVVVNVVVVVVVVD

pLDDT: mean 73.48, std 9.25, range [43.91, 87.81]

Radius of gyration: 15.63 Å; Cα contacts (8 Å, |Δi|>4): 91; chains: 1; bounding box: 36×24×44 Å